Protein AF-A0AAJ5EG90-F1 (afdb_monomer_lite)

Organism: NCBI:txid2562451

Foldseek 3Di:
DDDDDDDDDDDDPLPDQDQQDKWWFDDPLAPDIFIFGFNADDPFKTKTQGPGHDPVCVVVCVVVVSIDIGTSVRTHD

Structure (mmCIF, N/CA/C/O backbone):
data_AF-A0AAJ5EG90-F1
#
_entry.id   AF-A0AAJ5EG90-F1
#
loop_
_atom_site.group_PDB
_atom_site.id
_atom_site.type_symbol
_atom_site.label_atom_id
_atom_site.label_alt_id
_atom_site.label_comp_id
_atom_site.label_asym_id
_atom_site.label_entity_id
_atom_site.label_seq_id
_atom_site.pdbx_PDB_ins_code
_atom_site.Cartn_x
_atom_site.Cartn_y
_atom_site.Cartn_z
_atom_site.occupancy
_atom_site.B_iso_or_equiv
_atom_site.auth_seq_id
_atom_site.auth_comp_id
_atom_site.auth_asym_id
_atom_site.auth_atom_id
_atom_site.pdbx_PDB_model_num
ATOM 1 N N . MET A 1 1 ? 6.386 1.867 -24.786 1.00 35.62 1 MET A N 1
ATOM 2 C CA . MET A 1 1 ? 4.992 1.394 -24.911 1.00 35.62 1 MET A CA 1
ATOM 3 C C . MET A 1 1 ? 4.264 1.913 -23.680 1.00 35.62 1 MET A C 1
ATOM 5 O O . MET A 1 1 ? 4.433 1.345 -22.616 1.00 35.62 1 MET A O 1
ATOM 9 N N . HIS A 1 2 ? 3.623 3.081 -23.787 1.00 34.78 2 HIS A N 1
ATOM 10 C CA . HIS A 1 2 ? 2.963 3.747 -22.657 1.00 34.78 2 HIS A CA 1
ATOM 11 C C . HIS A 1 2 ? 1.503 3.289 -22.616 1.00 34.78 2 HIS A C 1
ATOM 13 O O . HIS A 1 2 ? 0.763 3.524 -23.571 1.00 34.78 2 HIS A O 1
ATOM 19 N N . LEU A 1 3 ? 1.120 2.563 -21.564 1.00 33.62 3 LEU A N 1
ATOM 20 C CA . LEU A 1 3 ? -0.265 2.157 -21.330 1.00 33.62 3 LEU A CA 1
ATOM 21 C C . LEU A 1 3 ? -0.996 3.282 -20.592 1.00 33.62 3 LEU A C 1
ATOM 23 O O . LEU A 1 3 ? -0.615 3.649 -19.485 1.00 33.62 3 LEU A O 1
ATOM 27 N N . TYR A 1 4 ? -2.046 3.810 -21.218 1.00 38.72 4 TYR A N 1
ATOM 28 C CA . TYR A 1 4 ? -2.932 4.828 -20.658 1.00 38.72 4 TYR A CA 1
ATOM 29 C C . TYR A 1 4 ? -4.242 4.158 -20.232 1.00 38.72 4 TYR A C 1
ATOM 31 O O . TYR A 1 4 ? -4.889 3.512 -21.056 1.00 38.72 4 TYR A O 1
ATOM 39 N N . TYR A 1 5 ? -4.649 4.320 -18.972 1.00 44.78 5 TYR A N 1
ATOM 40 C CA . TYR A 1 5 ? -5.971 3.910 -18.492 1.00 44.78 5 TYR A CA 1
ATOM 41 C C . TYR A 1 5 ? -6.784 5.143 -18.090 1.00 44.78 5 TYR A C 1
ATOM 43 O O . TYR A 1 5 ? -6.324 5.983 -17.324 1.00 44.78 5 TYR A O 1
ATOM 51 N N . CYS A 1 6 ? -7.999 5.242 -18.635 1.00 38.00 6 CYS A N 1
ATOM 52 C CA . CYS A 1 6 ? -8.947 6.328 -18.399 1.00 38.00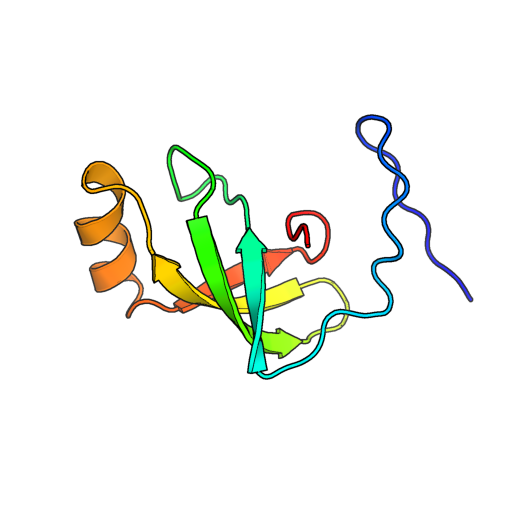 6 CYS A CA 1
ATOM 53 C C . CYS A 1 6 ? -10.080 5.838 -17.492 1.00 38.00 6 CYS A C 1
ATOM 55 O O . CYS A 1 6 ? -10.931 5.073 -17.939 1.00 38.00 6 CYS A O 1
ATOM 57 N N . PHE A 1 7 ? -10.140 6.337 -16.260 1.00 39.62 7 PHE A N 1
ATOM 58 C CA . PHE A 1 7 ? -11.387 6.454 -15.506 1.00 39.62 7 PHE A CA 1
ATOM 59 C C . PHE A 1 7 ? -11.311 7.750 -14.685 1.00 39.62 7 PHE A C 1
ATOM 61 O O . PHE A 1 7 ? -10.552 7.833 -13.730 1.00 39.62 7 PHE A O 1
ATOM 68 N N . GLY A 1 8 ? -12.060 8.785 -15.086 1.00 39.16 8 GLY A N 1
ATOM 69 C CA . GLY A 1 8 ? -12.301 9.951 -14.223 1.00 39.16 8 GLY A CA 1
ATOM 70 C C . GLY A 1 8 ? -11.333 11.143 -14.297 1.00 39.16 8 GLY A C 1
ATOM 71 O O . GLY A 1 8 ? -11.196 11.845 -13.307 1.00 39.16 8 GLY A O 1
ATOM 72 N N . GLY A 1 9 ? -10.716 11.441 -15.446 1.00 39.34 9 GLY A N 1
ATOM 73 C CA . GLY A 1 9 ? -10.290 12.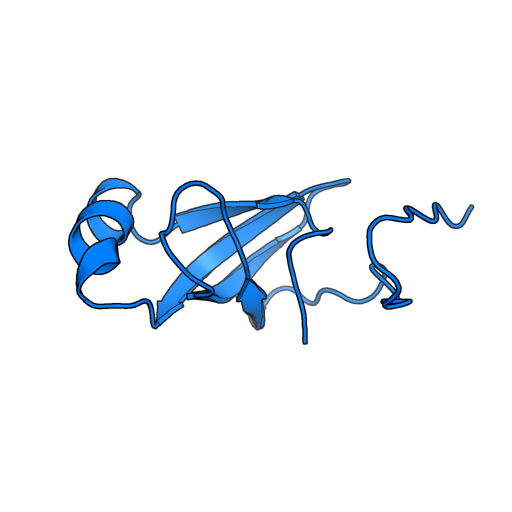820 -15.746 1.00 39.34 9 GLY A CA 1
ATOM 74 C C . GLY A 1 9 ? -9.072 13.389 -15.003 1.00 39.34 9 GLY A C 1
ATOM 75 O O . GLY A 1 9 ? -8.935 14.608 -14.959 1.00 39.34 9 GLY A O 1
ATOM 76 N N . ILE A 1 10 ? -8.164 12.559 -14.482 1.00 38.28 10 ILE A N 1
ATOM 77 C CA . ILE A 1 10 ? -6.854 13.022 -13.998 1.00 38.28 10 ILE A CA 1
ATOM 78 C C . ILE A 1 10 ? -5.765 12.194 -14.683 1.00 38.28 10 ILE A C 1
ATOM 80 O O . ILE A 1 10 ? -5.659 10.985 -14.498 1.00 38.28 10 ILE A O 1
ATOM 84 N N . MET A 1 11 ? -5.004 12.851 -15.555 1.00 39.56 11 MET A N 1
ATOM 85 C CA . MET A 1 11 ? -3.866 12.290 -16.278 1.00 39.56 11 MET A CA 1
ATOM 86 C C . MET A 1 11 ? -2.700 12.171 -15.289 1.00 39.56 11 MET A C 1
ATOM 88 O O . MET A 1 11 ? -1.990 13.145 -15.066 1.00 39.56 11 MET A O 1
ATOM 92 N N . MET A 1 12 ? -2.547 11.018 -14.635 1.00 47.56 12 MET A N 1
ATOM 93 C CA . MET A 1 12 ? -1.399 10.747 -13.765 1.00 47.56 12 MET A CA 1
ATOM 94 C C . MET A 1 12 ? -0.416 9.834 -14.493 1.00 47.56 12 MET A C 1
ATOM 96 O O . MET A 1 12 ? -0.762 8.726 -14.902 1.00 47.56 12 MET A O 1
ATOM 100 N N . ASP A 1 13 ? 0.812 10.318 -14.670 1.00 50.56 13 ASP A N 1
ATOM 101 C CA . ASP A 1 13 ? 1.957 9.526 -15.105 1.00 50.56 13 ASP A CA 1
ATOM 102 C C . ASP A 1 13 ? 2.221 8.422 -14.070 1.00 50.56 13 ASP A C 1
ATOM 104 O O . ASP A 1 13 ? 2.987 8.585 -13.122 1.00 50.56 13 ASP A O 1
ATOM 108 N N . ILE A 1 14 ? 1.592 7.263 -14.269 1.00 54.50 14 ILE A N 1
ATOM 109 C CA . ILE A 1 14 ? 1.757 6.048 -13.448 1.00 54.50 14 ILE A CA 1
ATOM 110 C C . ILE A 1 14 ? 3.203 5.511 -13.448 1.00 54.50 14 ILE A C 1
ATOM 112 O O . ILE A 1 14 ? 3.531 4.545 -12.764 1.00 54.50 14 ILE A O 1
ATOM 116 N N . THR A 1 15 ? 4.088 6.147 -14.212 1.00 54.16 15 THR A N 1
ATOM 117 C CA . THR A 1 15 ? 5.457 5.726 -14.490 1.00 54.16 15 THR A CA 1
ATOM 118 C C . THR A 1 15 ? 6.477 6.106 -13.410 1.00 54.16 15 THR A C 1
ATOM 120 O O . THR A 1 15 ? 7.651 5.794 -13.587 1.00 54.16 15 THR A O 1
ATOM 123 N N . ASN A 1 16 ? 6.088 6.769 -12.311 1.00 66.56 16 ASN A N 1
ATOM 124 C CA . ASN A 1 16 ? 7.059 7.306 -11.343 1.00 66.56 16 ASN A CA 1
ATOM 125 C C . ASN A 1 16 ? 6.742 7.012 -9.865 1.00 66.56 16 ASN A C 1
ATOM 127 O O . ASN A 1 16 ? 7.022 7.820 -8.978 1.00 66.56 16 ASN A O 1
ATOM 131 N N . ILE A 1 17 ? 6.151 5.848 -9.589 1.00 76.81 17 ILE A N 1
ATOM 132 C CA . ILE A 1 17 ? 5.959 5.376 -8.214 1.00 76.81 17 ILE A CA 1
ATOM 133 C C . ILE A 1 17 ? 7.313 4.890 -7.693 1.00 76.81 17 ILE A C 1
ATOM 135 O O . ILE A 1 17 ? 7.839 3.872 -8.148 1.00 76.81 17 ILE A O 1
ATOM 139 N N . ALA A 1 18 ? 7.888 5.626 -6.745 1.00 83.94 18 ALA A N 1
ATOM 140 C CA . ALA A 1 18 ? 9.166 5.276 -6.145 1.00 83.94 18 ALA A CA 1
ATOM 141 C C . ALA A 1 18 ? 8.968 4.400 -4.901 1.00 83.94 18 ALA A C 1
ATOM 143 O O . ALA A 1 18 ? 8.195 4.732 -4.002 1.00 83.94 18 ALA A O 1
ATOM 144 N N . ILE A 1 19 ? 9.720 3.302 -4.825 1.00 89.56 19 ILE A N 1
ATOM 145 C CA . ILE A 1 19 ? 9.815 2.494 -3.605 1.00 89.56 19 ILE A CA 1
ATOM 146 C C . ILE A 1 19 ? 10.428 3.359 -2.494 1.00 89.56 19 ILE A C 1
ATOM 148 O O . ILE A 1 19 ? 11.408 4.068 -2.719 1.00 89.56 19 ILE A O 1
ATOM 152 N N . GLY A 1 20 ? 9.841 3.311 -1.302 1.00 87.25 20 GLY A N 1
ATOM 153 C CA . GLY A 1 20 ? 10.235 4.103 -0.139 1.00 87.25 20 GLY A CA 1
ATOM 154 C C . GLY A 1 20 ? 9.631 5.509 -0.093 1.00 87.25 20 GLY A C 1
ATOM 155 O O . GLY A 1 20 ? 9.854 6.221 0.884 1.00 87.25 20 GLY A O 1
ATOM 156 N N . LYS A 1 21 ? 8.853 5.926 -1.104 1.00 87.06 21 LYS A N 1
ATOM 157 C CA . LYS A 1 21 ? 8.063 7.163 -1.033 1.00 87.06 21 LYS A CA 1
ATOM 158 C C . LYS A 1 21 ? 6.680 6.907 -0.435 1.00 87.06 21 LYS A C 1
ATOM 160 O O . LYS A 1 21 ? 6.088 5.843 -0.616 1.00 87.06 21 LYS A O 1
ATOM 165 N N . ARG A 1 22 ? 6.164 7.934 0.243 1.00 89.19 22 ARG A N 1
ATOM 166 C CA . ARG A 1 22 ? 4.787 8.006 0.731 1.00 89.19 22 ARG A CA 1
ATOM 167 C C . ARG A 1 22 ? 3.864 8.489 -0.382 1.00 89.19 22 ARG A C 1
ATOM 169 O O . ARG A 1 22 ? 4.172 9.490 -1.024 1.00 89.19 22 ARG A O 1
ATOM 176 N N . TYR A 1 23 ? 2.721 7.830 -0.523 1.00 88.69 23 TYR A N 1
ATOM 177 C CA . TYR A 1 23 ? 1.648 8.225 -1.428 1.00 88.69 23 TYR A CA 1
ATOM 178 C C . TYR A 1 23 ? 0.284 8.115 -0.748 1.00 88.69 23 TYR A C 1
ATOM 180 O O . TYR A 1 23 ? 0.102 7.333 0.196 1.00 88.69 23 TYR A O 1
ATOM 188 N N . LYS A 1 24 ? -0.689 8.875 -1.253 1.00 87.75 24 LYS A N 1
ATOM 189 C CA . LYS A 1 24 ? -2.099 8.655 -0.934 1.00 87.75 24 LYS A CA 1
ATOM 190 C C . LYS A 1 24 ? -2.630 7.518 -1.791 1.00 87.75 24 LYS A C 1
ATOM 192 O O . LYS A 1 24 ? -2.479 7.511 -3.006 1.00 87.75 24 LYS A O 1
ATOM 197 N N . CYS A 1 25 ? -3.264 6.556 -1.153 1.00 87.00 25 CYS A N 1
ATOM 198 C CA . CYS A 1 25 ? -3.830 5.386 -1.790 1.00 87.00 25 CYS A CA 1
ATOM 199 C C . CYS A 1 25 ? -5.320 5.314 -1.471 1.00 87.00 25 CYS A C 1
ATOM 201 O O . CYS A 1 25 ? -5.759 5.668 -0.379 1.00 87.00 25 CYS A O 1
ATOM 203 N N . SER A 1 26 ? -6.101 4.809 -2.413 1.00 84.56 26 SER A N 1
ATOM 204 C CA . SER A 1 26 ? -7.490 4.424 -2.174 1.00 84.56 26 SER A CA 1
ATOM 205 C C . SER A 1 26 ? -7.626 2.916 -2.341 1.00 84.56 26 SER A C 1
ATOM 207 O O . SER A 1 26 ? -6.960 2.298 -3.172 1.00 84.56 26 SER A O 1
ATOM 209 N N . SER A 1 27 ? -8.462 2.287 -1.523 1.00 80.12 27 SER A N 1
ATOM 210 C CA . SER A 1 27 ? -8.755 0.863 -1.661 1.00 80.12 27 SER A CA 1
ATOM 211 C C . SER A 1 27 ? -10.200 0.603 -1.277 1.00 80.12 27 SER A C 1
ATOM 213 O O . SER A 1 27 ? -10.643 1.148 -0.273 1.00 80.12 27 SER A O 1
ATOM 215 N N . PRO A 1 28 ? -10.918 -0.278 -1.995 1.00 79.88 28 PRO A N 1
ATOM 216 C CA . PRO A 1 28 ? -12.258 -0.703 -1.593 1.00 79.88 28 PRO A CA 1
ATOM 217 C C . PRO A 1 28 ? -12.277 -1.448 -0.247 1.00 79.88 28 PRO A C 1
ATOM 219 O O . PRO A 1 28 ? -13.345 -1.673 0.315 1.00 79.88 28 PRO A O 1
ATOM 222 N N . LEU A 1 29 ? -11.112 -1.859 0.269 1.00 77.62 29 LEU A N 1
ATOM 223 C CA . LEU A 1 29 ? -10.988 -2.472 1.593 1.00 77.62 29 LEU A CA 1
ATOM 224 C C . LEU A 1 29 ? -11.130 -1.443 2.729 1.00 77.62 29 LEU A C 1
ATOM 226 O O . LEU A 1 29 ? -11.572 -1.799 3.828 1.00 77.62 29 LEU A O 1
ATOM 230 N N . PHE A 1 30 ? -10.778 -0.186 2.455 1.00 79.19 30 PHE A N 1
ATOM 231 C CA . PHE A 1 30 ? -10.822 0.939 3.386 1.00 79.19 30 PHE A CA 1
ATOM 232 C C . PHE A 1 30 ? -12.044 1.803 3.057 1.00 79.19 30 PHE A C 1
ATOM 234 O O . PHE A 1 30 ? -12.494 1.846 1.911 1.00 79.19 30 PHE A O 1
ATOM 241 N N . ASN A 1 31 ? -12.629 2.465 4.057 1.00 69.62 31 ASN A N 1
ATOM 242 C CA . ASN A 1 31 ? -13.786 3.334 3.805 1.00 69.62 31 ASN A CA 1
ATOM 243 C C . ASN A 1 31 ? -13.387 4.656 3.125 1.00 69.62 31 ASN A C 1
ATOM 245 O O . ASN A 1 31 ? -14.243 5.306 2.524 1.00 69.62 31 ASN A O 1
ATOM 249 N N . GLN A 1 32 ? -12.113 5.054 3.220 1.00 76.94 32 GLN A N 1
ATOM 250 C CA . GLN A 1 32 ? -11.572 6.302 2.673 1.00 76.94 32 GLN A CA 1
ATOM 251 C C . GLN A 1 32 ? -10.162 6.128 2.077 1.00 76.94 32 GLN A C 1
ATOM 253 O O . GLN A 1 32 ? -9.613 5.026 1.999 1.00 76.94 32 GLN A O 1
ATOM 258 N N . GLU A 1 33 ? -9.582 7.245 1.628 1.00 85.81 33 GLU A N 1
ATOM 259 C CA . GLU A 1 33 ? -8.164 7.358 1.295 1.00 85.81 33 GLU A CA 1
ATOM 260 C C . GLU A 1 33 ? -7.298 7.059 2.526 1.00 85.81 33 GLU A C 1
ATOM 262 O O . GLU A 1 33 ? -7.588 7.498 3.638 1.00 85.81 33 GLU A O 1
ATOM 267 N N . PHE A 1 34 ? -6.188 6.366 2.320 1.00 88.31 34 PHE A N 1
ATOM 268 C CA . PHE A 1 34 ? -5.166 6.148 3.333 1.00 88.31 34 PHE A CA 1
ATOM 269 C C . PHE A 1 34 ? -3.807 6.569 2.786 1.00 88.31 34 PHE A C 1
ATOM 271 O O . PHE A 1 34 ? -3.613 6.726 1.582 1.00 88.31 34 PHE A O 1
ATOM 278 N N . THR A 1 35 ? -2.845 6.767 3.675 1.00 89.38 35 THR A N 1
ATOM 279 C CA . THR A 1 35 ? -1.485 7.154 3.298 1.00 89.38 35 THR A CA 1
ATOM 280 C C . THR A 1 35 ? -0.551 6.010 3.623 1.00 89.38 35 THR A C 1
ATOM 282 O O . THR A 1 35 ? -0.596 5.460 4.728 1.00 89.38 35 THR A O 1
ATOM 285 N N . GLY A 1 36 ? 0.286 5.642 2.660 1.00 90.69 36 GLY A N 1
ATOM 286 C CA . GLY A 1 36 ? 1.199 4.525 2.824 1.00 90.69 36 GLY A CA 1
ATOM 287 C C . GLY A 1 36 ? 2.506 4.702 2.076 1.00 90.69 36 GLY A C 1
ATOM 288 O O . GLY A 1 36 ? 2.608 5.501 1.144 1.00 90.69 36 GLY A O 1
ATOM 289 N N . ILE A 1 37 ? 3.514 3.965 2.521 1.00 92.06 37 ILE A N 1
ATOM 290 C CA . ILE A 1 37 ? 4.839 3.929 1.911 1.00 92.06 37 ILE A CA 1
ATOM 291 C C . ILE A 1 37 ? 4.893 2.745 0.956 1.00 92.06 37 ILE A C 1
ATOM 293 O O . ILE A 1 37 ? 4.570 1.622 1.330 1.00 92.06 37 ILE A O 1
ATOM 297 N N . VAL A 1 38 ? 5.312 2.974 -0.284 1.00 91.38 38 VAL A N 1
ATOM 298 C CA . VAL A 1 38 ? 5.454 1.892 -1.263 1.00 91.38 38 VAL A CA 1
ATOM 299 C C . VAL A 1 38 ? 6.657 1.035 -0.892 1.00 91.38 38 VAL A C 1
ATOM 301 O O . VAL A 1 38 ? 7.793 1.483 -0.997 1.00 91.38 38 VAL A O 1
ATOM 304 N N . GLU A 1 39 ? 6.431 -0.214 -0.506 1.00 91.56 39 GLU A N 1
ATOM 305 C CA . GLU A 1 39 ? 7.512 -1.170 -0.251 1.00 91.56 39 GLU A CA 1
ATOM 306 C C . GLU A 1 39 ? 7.941 -1.907 -1.514 1.00 91.56 39 GLU A C 1
ATOM 308 O O . GLU A 1 39 ? 9.112 -2.254 -1.681 1.00 91.56 39 GLU A O 1
ATOM 313 N N . LYS A 1 40 ? 6.997 -2.174 -2.418 1.00 89.56 40 LYS A N 1
ATOM 314 C CA . LYS A 1 40 ? 7.290 -2.920 -3.640 1.00 89.56 40 LYS A CA 1
ATOM 315 C C . LYS A 1 40 ? 6.330 -2.546 -4.750 1.00 89.56 40 LYS A C 1
ATOM 317 O O . LYS A 1 40 ? 5.133 -2.450 -4.521 1.00 89.56 40 LYS A O 1
ATOM 322 N N . VAL A 1 41 ? 6.849 -2.394 -5.960 1.00 87.56 41 VAL A N 1
ATOM 323 C CA . VAL A 1 41 ? 6.047 -2.147 -7.162 1.00 87.56 41 VAL A CA 1
ATOM 324 C C . VAL A 1 41 ? 6.058 -3.407 -8.026 1.00 87.56 41 VAL A C 1
ATOM 326 O O . VAL A 1 41 ? 7.097 -4.049 -8.187 1.00 87.56 41 VAL A O 1
ATOM 329 N N . TYR A 1 42 ? 4.891 -3.764 -8.540 1.00 85.62 42 TYR A N 1
ATOM 330 C CA . TYR A 1 42 ? 4.647 -4.823 -9.518 1.00 85.62 42 TYR A CA 1
ATOM 331 C C . TYR A 1 42 ? 4.158 -4.193 -10.832 1.00 85.62 42 TYR A C 1
ATOM 333 O O . TYR A 1 42 ? 3.972 -2.984 -10.906 1.00 85.62 42 TYR A O 1
ATOM 341 N N . ASP A 1 43 ? 3.907 -4.995 -11.869 1.00 80.19 43 ASP A N 1
ATOM 342 C CA . ASP A 1 43 ? 3.511 -4.484 -13.190 1.00 80.19 43 ASP A CA 1
ATOM 343 C C . ASP A 1 43 ? 2.235 -3.618 -13.184 1.00 80.19 43 ASP A C 1
ATOM 345 O O . ASP A 1 43 ? 2.153 -2.646 -13.930 1.00 80.19 43 ASP A O 1
ATOM 349 N N . LEU A 1 44 ? 1.236 -3.954 -12.355 1.00 83.06 44 LEU A N 1
ATOM 350 C CA . LEU A 1 44 ? -0.058 -3.244 -12.283 1.00 83.06 44 LEU A CA 1
ATOM 351 C C . LEU A 1 44 ? -0.517 -2.930 -10.852 1.00 83.06 44 LEU A C 1
ATOM 353 O O . LEU A 1 44 ? -1.586 -2.350 -10.643 1.00 83.06 44 LEU A O 1
ATOM 357 N N . SER A 1 45 ? 0.278 -3.296 -9.852 1.00 87.00 45 SER A N 1
ATOM 358 C CA . SER A 1 45 ? -0.032 -3.079 -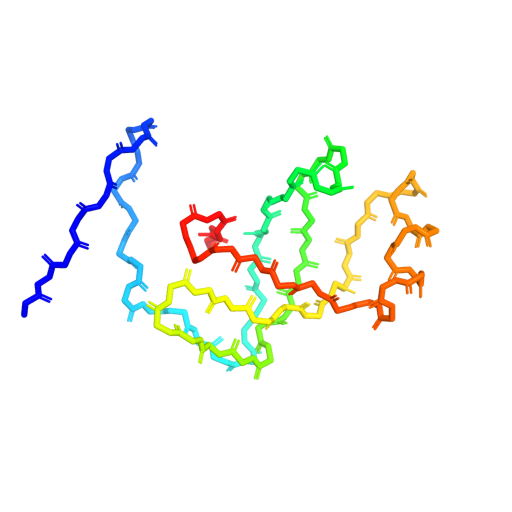8.440 1.00 87.00 45 SER A CA 1
ATOM 359 C C . SER A 1 45 ? 1.207 -2.670 -7.659 1.00 87.00 45 SER A C 1
ATOM 361 O O . SER A 1 45 ? 2.331 -2.851 -8.115 1.00 87.00 45 SER A O 1
ATOM 363 N N . ALA A 1 46 ? 1.016 -2.123 -6.467 1.00 89.38 46 ALA A N 1
ATOM 364 C CA . ALA A 1 46 ? 2.089 -1.882 -5.523 1.00 89.38 46 ALA A CA 1
ATOM 365 C C . ALA A 1 46 ? 1.683 -2.378 -4.135 1.00 89.38 46 ALA A C 1
ATOM 367 O O . ALA A 1 46 ? 0.525 -2.274 -3.727 1.00 89.38 46 ALA A O 1
ATOM 368 N N . LEU A 1 47 ? 2.655 -2.939 -3.426 1.00 90.81 47 LEU A N 1
ATOM 369 C CA . LEU A 1 47 ? 2.574 -3.194 -2.002 1.00 90.81 47 LEU A CA 1
ATOM 370 C C . LEU A 1 47 ? 2.896 -1.892 -1.273 1.00 90.81 47 LEU A C 1
ATOM 372 O O . LEU A 1 47 ? 3.994 -1.349 -1.422 1.00 90.81 47 LEU A O 1
ATOM 376 N N . VAL A 1 48 ? 1.940 -1.426 -0.486 1.00 91.19 48 VAL A N 1
ATOM 377 C CA . VAL A 1 48 ? 2.040 -0.228 0.335 1.00 91.19 48 VAL A CA 1
ATOM 378 C C . VAL A 1 48 ? 1.903 -0.604 1.803 1.00 91.19 48 VAL A C 1
ATOM 380 O O . VAL A 1 48 ? 1.005 -1.351 2.189 1.00 91.19 48 VAL A O 1
ATOM 383 N N . GLU A 1 49 ? 2.805 -0.092 2.624 1.00 92.69 49 GLU A N 1
ATOM 384 C CA . GLU A 1 49 ? 2.691 -0.138 4.073 1.00 92.69 49 GLU A CA 1
ATOM 385 C C . GLU A 1 49 ? 1.839 1.046 4.536 1.00 92.69 49 GLU A C 1
ATOM 387 O O . GLU A 1 49 ? 2.171 2.201 4.274 1.00 92.69 49 GLU A O 1
ATOM 392 N N . VAL A 1 50 ? 0.711 0.762 5.180 1.00 90.88 50 VAL A N 1
ATOM 393 C CA . VAL A 1 50 ? -0.236 1.747 5.695 1.00 90.88 50 VAL A CA 1
ATOM 394 C C . VAL A 1 50 ? 0.386 2.444 6.899 1.00 90.88 50 VAL A C 1
ATOM 396 O O . VAL A 1 50 ? 0.559 1.851 7.961 1.00 90.88 50 VAL A O 1
ATOM 399 N N . GLU A 1 51 ? 0.682 3.728 6.740 1.00 89.12 51 GLU A N 1
ATOM 400 C CA . GLU A 1 51 ? 1.294 4.547 7.785 1.00 89.12 51 GLU A CA 1
ATOM 401 C C . GLU A 1 51 ? 0.249 5.403 8.510 1.00 89.12 51 GLU A C 1
ATOM 403 O O . GLU A 1 51 ? 0.324 5.618 9.717 1.00 89.12 51 GLU A O 1
ATOM 408 N N . SER A 1 52 ? -0.755 5.887 7.779 1.00 85.88 52 SER A N 1
ATOM 409 C CA . SER A 1 52 ? -1.856 6.673 8.335 1.00 85.88 52 SER A CA 1
ATOM 410 C C . SER A 1 52 ? -3.164 6.296 7.658 1.00 85.88 52 SER A C 1
ATOM 412 O O . SER A 1 52 ? -3.291 6.364 6.436 1.00 85.88 52 SER A O 1
ATOM 414 N N . CYS A 1 53 ? -4.143 5.915 8.467 1.00 85.81 53 CYS A N 1
ATOM 415 C CA . CYS A 1 53 ? -5.499 5.581 8.053 1.00 85.81 53 CYS A CA 1
ATOM 416 C C . CYS A 1 53 ? -6.489 6.120 9.089 1.00 85.81 53 CYS A C 1
ATOM 418 O O . CYS A 1 53 ? -6.094 6.510 10.189 1.00 85.81 53 CYS A O 1
ATOM 420 N N . GLU A 1 54 ? -7.767 6.180 8.729 1.00 83.12 54 GLU A N 1
ATOM 421 C CA . GLU A 1 54 ? -8.808 6.570 9.677 1.00 83.12 54 GLU A CA 1
ATOM 422 C C . GLU A 1 54 ? -8.969 5.549 10.806 1.00 83.12 54 GLU A C 1
ATOM 424 O O . GLU A 1 54 ? -8.781 4.351 10.603 1.00 83.12 54 GLU A O 1
ATOM 429 N N . GLU A 1 55 ? -9.431 6.007 11.976 1.00 83.62 55 GLU A N 1
ATOM 430 C CA . GLU A 1 55 ? -9.662 5.160 13.159 1.00 83.62 55 GLU A CA 1
ATOM 431 C C . GLU A 1 55 ? -10.546 3.939 12.877 1.00 83.62 55 GLU A C 1
ATOM 433 O O . GLU A 1 55 ? -10.335 2.865 13.435 1.00 83.62 55 GLU A O 1
ATOM 438 N N . LYS A 1 56 ? -11.504 4.081 11.956 1.00 82.56 56 LYS A N 1
ATOM 439 C CA . LYS A 1 56 ? -12.410 3.003 11.535 1.00 82.56 56 LYS A CA 1
ATOM 440 C C . LYS A 1 56 ? -11.722 1.900 10.735 1.00 82.56 56 LYS A C 1
ATOM 442 O O . LYS A 1 56 ? -12.237 0.786 10.683 1.00 82.56 56 LYS A O 1
ATOM 447 N N . ASP A 1 57 ? -10.601 2.213 10.098 1.00 83.12 57 ASP A N 1
ATOM 448 C CA . A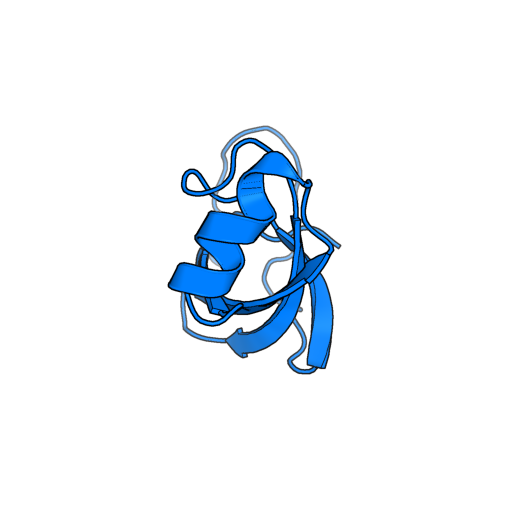SP A 1 57 ? -9.843 1.276 9.280 1.00 83.12 57 ASP A CA 1
ATOM 449 C C . ASP A 1 57 ? -8.573 0.773 9.999 1.00 83.12 57 ASP A C 1
ATOM 451 O O . ASP A 1 57 ? -7.886 -0.096 9.464 1.00 83.12 57 ASP A O 1
ATOM 455 N N . ILE A 1 58 ? -8.284 1.239 11.228 1.00 83.38 58 ILE A N 1
ATOM 456 C CA . ILE A 1 58 ? -7.140 0.772 12.038 1.00 83.38 58 ILE A CA 1
ATOM 457 C C . ILE A 1 58 ? -7.211 -0.739 12.267 1.00 83.38 58 ILE A C 1
ATOM 459 O O . ILE A 1 58 ? -6.236 -1.431 11.996 1.00 83.38 58 ILE A O 1
ATOM 463 N N . GLU A 1 59 ? -8.357 -1.262 12.711 1.00 86.19 59 GLU A N 1
ATOM 464 C CA . GLU A 1 59 ? -8.518 -2.696 13.002 1.00 86.19 59 GLU A CA 1
ATOM 465 C C . GLU A 1 59 ? -8.246 -3.559 11.759 1.00 86.19 59 GLU A C 1
ATOM 467 O O . GLU A 1 59 ? -7.510 -4.541 11.821 1.00 86.19 59 GLU A O 1
ATOM 472 N N . LYS A 1 60 ? -8.757 -3.134 10.596 1.00 84.88 60 LYS A N 1
ATOM 473 C CA . LYS A 1 60 ? -8.500 -3.800 9.311 1.00 84.88 60 LYS A CA 1
ATOM 474 C C . LYS A 1 60 ? -7.045 -3.686 8.877 1.00 84.88 60 LYS A C 1
ATOM 476 O O . LYS A 1 60 ? -6.494 -4.628 8.316 1.00 84.88 60 LYS A O 1
ATOM 481 N N . SER A 1 61 ? -6.434 -2.522 9.088 1.00 85.25 61 SER A N 1
ATO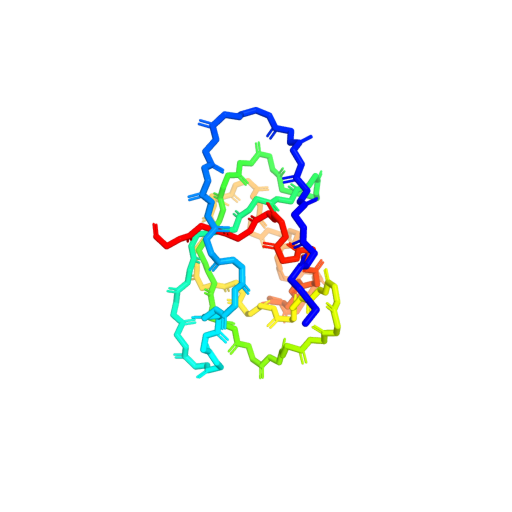M 482 C CA . SER A 1 61 ? -5.021 -2.312 8.798 1.00 85.25 61 SER A CA 1
ATOM 483 C C . SER A 1 61 ? -4.167 -3.267 9.627 1.00 85.25 61 SER A C 1
ATOM 485 O O . SER A 1 61 ? -3.282 -3.915 9.078 1.00 85.25 61 SER A O 1
ATOM 487 N N . GLU A 1 62 ? -4.459 -3.425 10.919 1.00 86.25 62 GLU A N 1
ATOM 488 C CA . GLU A 1 62 ? -3.734 -4.359 11.786 1.00 86.25 62 GLU A CA 1
ATOM 489 C C . GLU A 1 62 ? -3.965 -5.827 11.403 1.00 86.25 62 GLU A C 1
ATOM 491 O O . GLU A 1 62 ? -2.997 -6.587 11.368 1.00 86.25 62 GLU A O 1
ATOM 496 N N . ASP A 1 63 ? -5.188 -6.211 11.021 1.00 87.25 63 ASP A N 1
ATOM 497 C CA . ASP A 1 63 ? -5.494 -7.554 10.496 1.00 87.25 63 ASP A CA 1
ATOM 498 C C . ASP A 1 63 ? -4.677 -7.882 9.231 1.00 87.25 63 ASP A C 1
ATOM 500 O O . ASP A 1 63 ? -4.135 -8.977 9.075 1.00 87.25 63 ASP A O 1
ATOM 504 N N . LEU A 1 64 ? -4.480 -6.882 8.368 1.00 85.25 64 LEU A N 1
ATOM 505 C CA . LEU A 1 64 ? -3.664 -6.975 7.155 1.00 85.25 64 LEU A CA 1
ATOM 506 C C . LEU A 1 64 ? -2.171 -6.711 7.408 1.00 85.25 64 LEU A C 1
ATOM 508 O O . LEU A 1 64 ? -1.403 -6.497 6.467 1.00 85.25 64 LEU A O 1
ATOM 512 N N . ASN A 1 65 ? -1.737 -6.724 8.672 1.00 88.38 65 ASN A N 1
ATOM 513 C CA . ASN A 1 65 ? -0.354 -6.481 9.084 1.00 88.38 65 ASN A CA 1
ATOM 514 C C . ASN A 1 65 ? 0.219 -5.166 8.518 1.00 88.38 65 ASN A C 1
ATOM 516 O O . ASN A 1 65 ? 1.373 -5.095 8.094 1.00 88.38 65 ASN A O 1
ATOM 520 N N . LYS A 1 66 ? -0.637 -4.143 8.447 1.00 88.12 66 LYS A N 1
ATOM 521 C CA . LYS A 1 66 ? -0.385 -2.799 7.911 1.00 88.12 66 LYS A CA 1
ATOM 522 C C . LYS A 1 66 ? 0.119 -2.807 6.473 1.00 88.12 66 LYS A C 1
ATOM 524 O O . LYS A 1 66 ? 0.711 -1.835 6.029 1.00 88.12 66 LYS A O 1
ATOM 529 N N . ARG A 1 67 ? -0.116 -3.879 5.716 1.00 90.12 67 ARG A N 1
ATOM 530 C CA . ARG A 1 67 ? 0.366 -4.036 4.343 1.00 90.12 67 ARG A CA 1
ATOM 531 C C . ARG A 1 67 ? -0.803 -4.272 3.407 1.00 90.12 67 ARG A C 1
ATOM 533 O O . ARG A 1 67 ? -1.526 -5.257 3.523 1.00 90.12 67 ARG A O 1
ATOM 540 N N . LEU A 1 68 ? -0.954 -3.384 2.433 1.00 89.69 68 LEU A N 1
ATOM 541 C CA . LEU A 1 68 ? -1.989 -3.481 1.417 1.00 89.69 68 LEU A CA 1
ATOM 542 C C . LEU A 1 68 ? -1.375 -3.608 0.033 1.00 89.69 68 LEU A C 1
ATOM 544 O O . LEU A 1 68 ? -0.425 -2.911 -0.305 1.00 89.69 68 LEU A O 1
ATOM 548 N N . VAL A 1 69 ? -1.961 -4.457 -0.802 1.00 89.50 69 VAL A N 1
ATOM 549 C CA . VAL A 1 69 ? -1.692 -4.425 -2.238 1.00 89.50 69 VAL A CA 1
ATOM 550 C C . VAL A 1 69 ? -2.787 -3.595 -2.883 1.00 89.50 69 VAL A C 1
ATOM 552 O O . VAL A 1 69 ? -3.960 -3.966 -2.828 1.00 89.50 69 VAL A O 1
ATOM 555 N N . VAL A 1 70 ? -2.406 -2.476 -3.490 1.00 87.38 70 VAL A N 1
ATOM 556 C CA . VAL A 1 70 ? -3.322 -1.618 -4.246 1.00 87.38 70 VAL A CA 1
ATOM 557 C C . VAL A 1 70 ? -2.911 -1.573 -5.711 1.00 87.38 70 VAL A C 1
ATOM 559 O O . VAL A 1 70 ? -1.721 -1.653 -6.023 1.00 87.38 70 VAL A O 1
ATOM 562 N N . PRO A 1 71 ? -3.870 -1.476 -6.642 1.00 86.81 71 PRO A N 1
ATOM 563 C CA . PRO A 1 71 ? -3.538 -1.232 -8.034 1.00 86.81 71 PRO A CA 1
ATOM 564 C C . PRO A 1 71 ? -2.880 0.146 -8.159 1.00 86.81 71 PRO A C 1
ATOM 566 O O . PRO A 1 71 ? -3.275 1.091 -7.475 1.00 86.81 71 PRO A O 1
ATOM 569 N N . ILE A 1 72 ? -1.886 0.276 -9.040 1.00 82.62 72 ILE A N 1
ATOM 570 C CA . ILE A 1 72 ? -1.140 1.540 -9.189 1.00 82.62 72 ILE A CA 1
ATOM 571 C C . ILE A 1 72 ? -2.078 2.675 -9.636 1.00 82.62 72 ILE A C 1
ATOM 573 O O . ILE A 1 72 ? -1.885 3.829 -9.276 1.00 82.62 72 ILE A O 1
ATOM 577 N N . SER A 1 73 ? -3.169 2.338 -10.330 1.00 80.56 73 SER A N 1
AT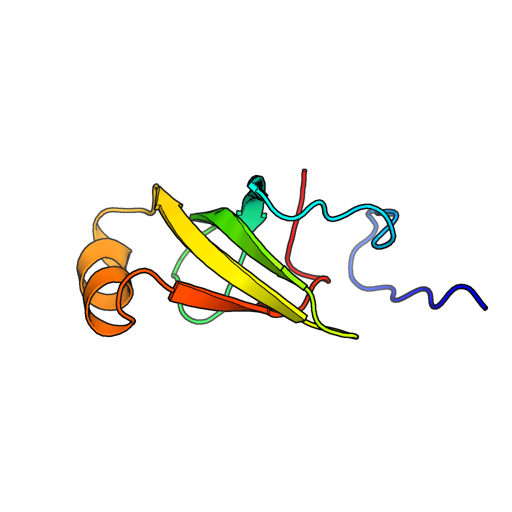OM 578 C CA . SER A 1 73 ? -4.244 3.270 -10.692 1.00 80.56 73 SER A CA 1
ATOM 579 C C . SER A 1 73 ? -4.947 3.935 -9.503 1.00 80.56 73 SER A C 1
ATOM 581 O O . SER A 1 73 ? -5.662 4.909 -9.699 1.00 80.56 73 SER A O 1
ATOM 583 N N . SER A 1 74 ? -4.805 3.390 -8.295 1.00 81.69 74 SER A N 1
ATOM 584 C CA . SER A 1 74 ? -5.427 3.905 -7.072 1.00 81.69 74 SER A CA 1
ATOM 585 C C . SER A 1 74 ? -4.450 4.681 -6.183 1.00 81.69 74 SER A C 1
ATOM 587 O O . SER A 1 74 ? -4.809 5.020 -5.053 1.00 81.69 74 SER A O 1
ATOM 589 N N . ILE A 1 75 ? -3.234 4.945 -6.675 1.00 82.81 75 ILE A N 1
ATOM 590 C CA . ILE A 1 75 ? -2.184 5.688 -5.977 1.00 82.81 75 ILE A CA 1
ATOM 591 C C . ILE A 1 75 ? -2.075 7.096 -6.576 1.00 82.81 75 ILE A C 1
ATOM 593 O O . ILE A 1 75 ? -1.902 7.245 -7.784 1.00 82.81 75 ILE A O 1
ATOM 597 N N . CYS A 1 76 ? -2.131 8.110 -5.715 1.00 79.00 76 CYS A N 1
ATOM 598 C CA . CYS A 1 76 ? -1.970 9.526 -6.036 1.00 79.00 76 CYS A CA 1
ATOM 599 C C . CYS A 1 76 ? -0.801 10.130 -5.234 1.00 79.00 76 CYS A C 1
ATOM 601 O O . CYS A 1 76 ? -0.601 9.784 -4.065 1.00 79.00 76 CYS A O 1
ATOM 603 N N . GLU A 1 77 ? -0.031 11.031 -5.860 1.00 65.31 77 GLU A N 1
ATOM 604 C CA . GLU A 1 77 ? 0.979 11.872 -5.181 1.00 65.31 77 GLU A CA 1
ATOM 605 C C . GLU A 1 77 ? 0.329 13.023 -4.401 1.00 65.31 77 GLU A C 1
ATOM 607 O O . GLU A 1 77 ? -0.626 13.636 -4.934 1.00 65.31 77 GLU A O 1
#

Radius of gyration: 12.4 Å; chains: 1; bounding box: 24×21×38 Å

Sequence (77 aa):
MHLYYCFGGIMMDITNIAIGKRYKCSSPLFNQEFTGIVEKVYDLSALVEVESCEEKDIEKSEDLNKRLVVPISSICE

Secondary structure (DSSP, 8-state):
------SSS----GGG--TT-EEEEE-TTSSSEEEEEEEEE-SSEEEEEEEE--HHHHHHHHHTTTEEEEEGGGEE-

pLDDT: mean 76.63, std 18.06, range [33.62, 92.69]